Protein AF-A0A3N1A8P6-F1 (afdb_monomer_lite)

Structure (mmCIF, N/CA/C/O backbone):
data_AF-A0A3N1A8P6-F1
#
_entry.id   AF-A0A3N1A8P6-F1
#
loop_
_atom_site.group_PDB
_atom_site.id
_atom_site.type_symbol
_atom_site.label_atom_id
_atom_site.label_alt_id
_atom_site.label_comp_id
_atom_site.label_asym_id
_atom_site.label_entity_id
_atom_site.label_seq_id
_atom_site.pdbx_PDB_ins_code
_atom_site.Cartn_x
_atom_site.Cartn_y
_atom_site.Cartn_z
_atom_site.occupancy
_atom_site.B_iso_or_equiv
_atom_site.auth_seq_id
_atom_site.auth_comp_id
_atom_site.auth_asym_id
_atom_site.auth_atom_id
_atom_site.pdbx_PDB_model_num
ATOM 1 N N . MET A 1 1 ? -26.922 -3.705 -52.306 1.00 50.53 1 MET A N 1
ATOM 2 C CA . MET A 1 1 ? -26.220 -3.178 -51.109 1.00 50.53 1 MET A CA 1
ATOM 3 C C . MET A 1 1 ? -26.242 -4.108 -49.880 1.00 50.53 1 MET A C 1
ATOM 5 O O . MET A 1 1 ? -25.739 -3.721 -48.841 1.00 50.53 1 MET A O 1
ATOM 9 N N . ARG A 1 2 ? -26.762 -5.346 -49.965 1.00 51.28 2 ARG A N 1
ATOM 10 C CA . ARG A 1 2 ? -26.926 -6.259 -48.808 1.00 51.28 2 ARG A CA 1
ATOM 11 C C . ARG A 1 2 ? -25.792 -7.286 -48.617 1.00 51.28 2 ARG A C 1
ATOM 13 O O . ARG A 1 2 ? -25.813 -8.031 -47.652 1.00 51.28 2 ARG A O 1
ATOM 20 N N . ARG A 1 3 ? -24.852 -7.363 -49.572 1.00 52.84 3 ARG A N 1
ATOM 21 C CA . ARG A 1 3 ? -23.736 -8.336 -49.593 1.00 52.84 3 ARG A CA 1
ATOM 22 C C . ARG A 1 3 ? -22.388 -7.744 -49.148 1.00 52.84 3 ARG A C 1
ATOM 24 O O . ARG A 1 3 ? -21.477 -8.495 -48.836 1.00 52.84 3 ARG A O 1
ATOM 31 N N . LEU A 1 4 ? -22.273 -6.413 -49.110 1.00 52.41 4 LEU A N 1
ATOM 32 C CA . LEU A 1 4 ? -21.070 -5.697 -48.653 1.00 52.41 4 LEU A CA 1
ATOM 33 C C . LEU A 1 4 ? -20.995 -5.620 -47.122 1.00 52.41 4 LEU A C 1
ATOM 35 O O . LEU A 1 4 ? -19.916 -5.714 -46.549 1.00 52.41 4 LEU A O 1
ATOM 39 N N . THR A 1 5 ? -22.144 -5.520 -46.454 1.00 52.81 5 THR A N 1
ATOM 40 C CA . THR A 1 5 ? -22.240 -5.497 -44.990 1.00 52.81 5 THR A CA 1
ATOM 41 C C . THR A 1 5 ? -21.834 -6.822 -44.349 1.00 52.81 5 THR A C 1
ATOM 43 O O . THR A 1 5 ? -21.237 -6.819 -43.279 1.00 52.81 5 THR A O 1
ATOM 46 N N . THR A 1 6 ? -22.086 -7.957 -45.004 1.00 53.00 6 THR A N 1
ATOM 47 C CA . THR A 1 6 ? -21.759 -9.282 -44.454 1.00 53.00 6 THR A CA 1
ATOM 48 C C . THR A 1 6 ? -20.252 -9.556 -44.413 1.00 53.00 6 THR A C 1
ATOM 50 O O . THR A 1 6 ? -19.777 -10.222 -43.499 1.00 53.00 6 THR A O 1
ATOM 53 N N . LEU A 1 7 ? -19.488 -9.012 -45.367 1.00 52.62 7 LEU A N 1
ATOM 54 C CA . LEU A 1 7 ? -18.031 -9.189 -45.431 1.00 52.62 7 LEU A CA 1
ATOM 55 C C . LEU A 1 7 ? -17.291 -8.381 -44.353 1.00 52.62 7 LEU A C 1
ATOM 57 O O . LEU A 1 7 ? -16.310 -8.863 -43.793 1.00 52.62 7 LEU A O 1
ATOM 61 N N . LEU A 1 8 ? -17.789 -7.190 -44.010 1.00 53.59 8 LEU A N 1
ATOM 62 C CA . LEU A 1 8 ? -17.200 -6.338 -42.968 1.00 53.59 8 LEU A CA 1
ATOM 63 C C . LEU A 1 8 ? -17.324 -6.949 -41.566 1.00 53.59 8 LEU A C 1
ATOM 65 O O . LEU A 1 8 ? -16.388 -6.874 -40.772 1.00 53.59 8 LEU A O 1
ATOM 69 N N . VAL A 1 9 ? -18.451 -7.602 -41.273 1.00 57.09 9 VAL A N 1
ATOM 70 C CA . VAL A 1 9 ? -18.670 -8.267 -39.978 1.00 57.09 9 VAL A CA 1
ATOM 71 C C . VAL A 1 9 ? -17.752 -9.484 -39.822 1.00 57.09 9 VAL A C 1
ATOM 73 O O . VAL A 1 9 ? -17.172 -9.680 -38.758 1.00 57.09 9 VAL A O 1
ATOM 76 N N . ALA A 1 10 ? -17.553 -10.263 -40.889 1.00 53.91 10 ALA A N 1
ATOM 77 C CA . ALA A 1 10 ? -16.658 -11.419 -40.860 1.00 53.91 10 ALA A CA 1
ATOM 78 C C . ALA A 1 10 ? -15.185 -11.021 -40.636 1.00 53.91 10 ALA A C 1
ATOM 80 O O . ALA A 1 10 ? -14.466 -11.713 -39.917 1.00 53.91 10 ALA A O 1
ATOM 81 N N . PHE A 1 11 ? -14.749 -9.884 -41.191 1.00 53.50 11 PHE A N 1
ATOM 82 C CA . PHE A 1 11 ? -13.385 -9.385 -40.996 1.00 53.50 11 PHE A CA 1
ATOM 83 C C . PHE A 1 11 ? -13.134 -8.911 -39.553 1.00 53.50 11 PHE A C 1
ATOM 85 O O . PHE A 1 11 ? -12.091 -9.210 -38.976 1.00 53.50 11 PHE A O 1
ATOM 92 N N . MET A 1 12 ? -14.116 -8.252 -38.928 1.00 53.81 12 MET A N 1
ATOM 93 C CA . MET A 1 12 ? -14.026 -7.808 -37.528 1.00 53.81 12 MET A CA 1
ATOM 94 C C . MET A 1 12 ? -13.933 -8.985 -36.543 1.00 53.81 12 MET A C 1
ATOM 96 O O . MET A 1 12 ? -13.152 -8.936 -35.595 1.00 53.81 12 MET A O 1
ATOM 100 N N . ILE A 1 13 ? -14.680 -10.069 -36.781 1.00 54.69 13 ILE A N 1
ATOM 101 C CA . ILE A 1 13 ? -14.658 -11.261 -35.914 1.00 54.69 13 ILE A CA 1
ATOM 102 C C . ILE A 1 13 ? -13.318 -12.005 -36.034 1.00 54.69 13 ILE A C 1
ATOM 104 O O . ILE A 1 13 ? -12.782 -12.473 -35.031 1.00 54.69 13 ILE A O 1
ATOM 108 N N . ALA A 1 14 ? -12.732 -12.061 -37.235 1.00 51.38 14 ALA A N 1
ATOM 109 C CA . ALA A 1 14 ? -11.421 -12.674 -37.442 1.00 51.38 14 ALA A CA 1
ATOM 110 C C . ALA A 1 14 ? -10.282 -11.896 -36.751 1.00 51.38 14 ALA A C 1
ATOM 112 O O . ALA A 1 14 ? -9.338 -12.509 -36.257 1.00 51.38 14 ALA A O 1
ATOM 113 N N . MET A 1 15 ? -10.384 -10.564 -36.650 1.00 50.06 15 MET A N 1
ATOM 114 C CA . MET A 1 15 ? -9.394 -9.741 -35.938 1.00 50.06 15 MET A CA 1
ATOM 115 C C . MET A 1 15 ? -9.539 -9.777 -34.411 1.00 50.06 15 MET A C 1
ATOM 117 O O . MET A 1 15 ? -8.554 -9.566 -33.710 1.00 50.06 15 MET A O 1
ATOM 121 N N . ALA A 1 16 ? -10.725 -10.082 -33.878 1.00 51.34 16 ALA A N 1
ATOM 122 C CA . ALA A 1 16 ? -10.915 -10.262 -32.436 1.00 51.34 16 ALA A CA 1
ATOM 123 C C . ALA A 1 16 ? -10.273 -11.563 -31.911 1.00 51.34 16 ALA A C 1
ATOM 125 O O . ALA A 1 16 ? -9.899 -11.642 -30.744 1.00 51.34 16 ALA A O 1
ATOM 126 N N . GLY A 1 17 ? -10.109 -12.574 -32.773 1.00 48.16 17 GLY A N 1
ATOM 127 C CA . GLY A 1 17 ? -9.528 -13.869 -32.406 1.00 48.16 17 GLY A CA 1
ATOM 128 C C . GLY A 1 17 ? -7.997 -13.902 -32.325 1.00 48.16 17 GLY A C 1
ATOM 129 O O . GLY A 1 17 ? -7.448 -14.869 -31.804 1.00 48.16 17 GLY A O 1
ATOM 130 N N . LEU A 1 18 ? -7.295 -12.875 -32.823 1.00 47.28 18 LEU A N 1
ATOM 131 C CA . LEU A 1 18 ? -5.834 -12.920 -32.975 1.00 47.28 18 LEU A CA 1
ATOM 132 C C . LEU A 1 18 ? -5.044 -12.365 -31.775 1.00 47.28 18 LEU A C 1
ATOM 134 O O . LEU A 1 18 ? -3.834 -12.547 -31.716 1.00 47.28 18 LEU A O 1
ATOM 138 N N . PHE A 1 19 ? -5.704 -11.734 -30.799 1.00 50.69 19 PHE A N 1
ATOM 139 C CA . PHE A 1 19 ? -5.040 -11.187 -29.602 1.00 50.69 19 PHE A CA 1
ATOM 140 C C . PHE A 1 19 ? -5.111 -12.111 -28.379 1.00 50.69 19 PHE A C 1
ATOM 142 O O . PHE A 1 19 ? -4.645 -11.751 -27.303 1.00 50.69 19 PHE A O 1
ATOM 149 N N . ALA A 1 20 ? -5.647 -13.326 -28.531 1.00 48.28 20 ALA A N 1
ATOM 150 C CA . ALA A 1 20 ? -5.661 -14.334 -27.471 1.00 48.28 20 ALA A CA 1
ATOM 151 C C . ALA A 1 20 ? -4.325 -15.101 -27.353 1.00 48.28 20 ALA A C 1
ATOM 153 O O . ALA A 1 20 ? -4.282 -16.207 -26.814 1.00 48.28 20 ALA A O 1
ATOM 154 N N . THR A 1 21 ? -3.219 -14.546 -27.858 1.00 48.06 21 THR A N 1
ATOM 155 C CA . THR A 1 21 ? -1.882 -15.107 -27.651 1.00 48.06 21 THR A CA 1
ATOM 156 C C . THR A 1 21 ? -1.413 -14.747 -26.251 1.00 48.06 21 THR A C 1
ATOM 158 O O . THR A 1 21 ? -0.754 -13.733 -26.041 1.00 48.06 21 THR A O 1
ATOM 161 N N . THR A 1 22 ? -1.812 -15.583 -25.294 1.00 49.47 22 THR A N 1
ATOM 162 C CA . THR A 1 22 ? -1.010 -15.931 -24.117 1.00 49.47 22 THR A CA 1
ATOM 163 C C . THR A 1 22 ? -0.266 -14.743 -23.506 1.00 49.47 22 THR A C 1
ATOM 165 O O . THR A 1 22 ? 0.967 -14.704 -23.507 1.00 49.47 22 THR A O 1
ATOM 168 N N . ALA A 1 23 ? -0.995 -13.782 -22.935 1.00 44.19 23 ALA A N 1
ATOM 169 C CA . ALA A 1 23 ? -0.433 -13.077 -21.795 1.00 44.19 23 ALA A CA 1
ATOM 170 C C . ALA A 1 23 ? -0.255 -14.156 -20.724 1.00 44.19 23 ALA A C 1
ATOM 172 O O . ALA A 1 23 ? -1.193 -14.475 -19.995 1.00 44.19 23 ALA A O 1
ATOM 173 N N . ALA A 1 24 ? 0.909 -14.818 -20.719 1.00 43.09 24 ALA A N 1
ATOM 174 C CA . ALA A 1 24 ? 1.332 -15.587 -19.566 1.00 43.09 24 ALA A CA 1
ATOM 175 C C . ALA A 1 24 ? 1.093 -14.647 -18.382 1.00 43.09 24 ALA A C 1
ATOM 177 O O . ALA A 1 24 ? 1.559 -13.501 -18.461 1.00 43.09 24 ALA A O 1
ATOM 178 N N . PRO A 1 25 ? 0.282 -15.044 -17.380 1.00 47.31 25 PRO A N 1
ATOM 179 C CA . PRO A 1 25 ? 0.073 -14.184 -16.230 1.00 47.31 25 PRO A CA 1
ATOM 180 C C . PRO A 1 25 ? 1.473 -13.824 -15.773 1.00 47.31 25 PRO A C 1
ATOM 182 O O . PRO A 1 25 ? 2.288 -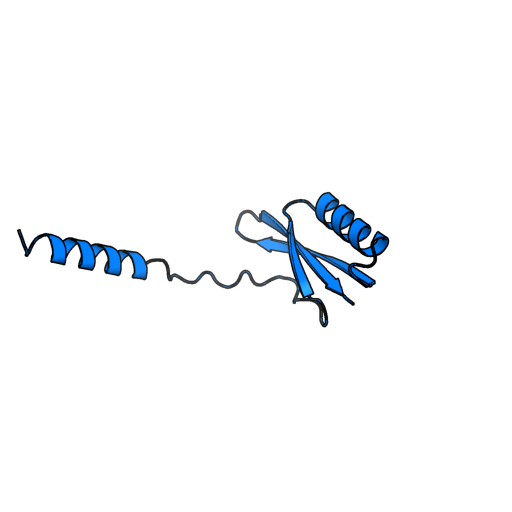14.734 -15.612 1.00 47.31 25 PRO A O 1
ATOM 185 N N . ALA A 1 26 ? 1.782 -12.523 -15.719 1.00 50.03 26 ALA A N 1
ATOM 186 C CA . ALA A 1 26 ? 3.050 -12.064 -15.188 1.00 50.03 26 ALA A CA 1
ATOM 187 C C . ALA A 1 26 ? 3.168 -12.782 -13.851 1.00 50.03 26 ALA A C 1
ATOM 189 O O . ALA A 1 26 ? 2.354 -12.532 -12.959 1.00 50.03 26 ALA A O 1
ATOM 190 N N . SER A 1 27 ? 4.032 -13.800 -13.798 1.00 48.34 27 SER A N 1
ATOM 191 C CA . SER A 1 27 ? 4.177 -14.626 -12.620 1.00 48.34 27 SER A CA 1
ATOM 192 C C . SER A 1 27 ? 4.712 -13.648 -11.615 1.00 48.34 27 SER A C 1
ATOM 194 O O . SER A 1 27 ? 5.858 -13.219 -11.722 1.00 48.34 27 SER A O 1
ATOM 196 N N . ALA A 1 28 ? 3.831 -13.166 -10.751 1.00 53.75 28 ALA A N 1
ATOM 197 C CA . ALA A 1 28 ? 4.245 -12.271 -9.717 1.00 53.75 28 ALA A CA 1
ATOM 198 C C . ALA A 1 28 ? 5.300 -13.044 -8.943 1.00 53.75 28 ALA A C 1
ATOM 200 O O . ALA A 1 28 ? 4.990 -14.087 -8.367 1.00 53.75 28 ALA A O 1
ATOM 201 N N . ASP A 1 29 ? 6.544 -12.567 -8.982 1.00 59.78 29 ASP A N 1
ATOM 202 C CA . ASP A 1 29 ? 7.650 -13.183 -8.246 1.00 59.78 29 ASP A CA 1
ATOM 203 C C . ASP A 1 29 ? 7.297 -13.346 -6.754 1.00 59.78 29 ASP A C 1
ATOM 205 O O . ASP A 1 29 ? 7.876 -14.172 -6.053 1.00 59.78 29 ASP A O 1
ATOM 209 N N . TYR A 1 30 ? 6.289 -12.598 -6.289 1.00 69.00 30 TYR A N 1
ATOM 210 C CA . TYR A 1 30 ? 5.673 -12.723 -4.983 1.00 69.00 30 TYR A CA 1
ATOM 211 C C . TYR A 1 30 ? 4.182 -13.077 -5.085 1.00 69.00 30 TYR A C 1
ATOM 213 O O . TYR A 1 30 ? 3.439 -12.359 -5.760 1.00 69.00 30 TYR A O 1
ATOM 221 N N . PRO A 1 31 ? 3.714 -14.124 -4.378 1.00 83.62 31 PRO A N 1
ATOM 222 C CA . PRO A 1 31 ? 2.291 -14.434 -4.292 1.00 83.62 31 PRO A CA 1
ATOM 223 C C . PRO A 1 31 ? 1.504 -13.287 -3.639 1.00 83.62 31 PRO A C 1
ATOM 225 O O . PRO A 1 31 ? 2.059 -12.465 -2.902 1.00 83.62 31 PRO A O 1
ATOM 228 N N . ASP A 1 32 ? 0.199 -13.239 -3.904 1.00 90.19 32 ASP A N 1
ATOM 229 C CA . ASP A 1 32 ? -0.722 -12.317 -3.231 1.00 90.19 32 ASP A CA 1
ATOM 230 C C . ASP A 1 32 ? -0.693 -12.568 -1.703 1.00 90.19 32 ASP A C 1
ATOM 232 O O . ASP A 1 32 ? -0.657 -13.728 -1.274 1.00 90.19 32 ASP A O 1
ATOM 236 N N . PRO A 1 33 ? -0.684 -11.517 -0.860 1.00 90.88 33 PRO A N 1
ATOM 237 C CA . PRO A 1 33 ? -0.640 -11.680 0.589 1.00 90.88 33 PRO A CA 1
ATOM 238 C C . PRO A 1 33 ? -1.948 -12.304 1.118 1.00 90.88 33 PRO A C 1
ATOM 240 O O . PRO A 1 33 ? -3.038 -11.865 0.738 1.00 90.88 33 PRO A O 1
ATOM 243 N N . PRO A 1 34 ? -1.885 -13.297 2.027 1.00 92.56 34 PRO A N 1
ATOM 244 C CA . PRO A 1 34 ? -3.083 -13.915 2.584 1.00 92.56 34 PRO A CA 1
ATOM 245 C C . PRO A 1 34 ? -3.887 -12.901 3.407 1.00 92.56 34 PRO A C 1
ATOM 247 O O . PRO A 1 34 ? -3.328 -12.166 4.217 1.00 92.56 34 PRO A O 1
ATOM 250 N N . GLY A 1 35 ? -5.206 -12.874 3.199 1.00 93.25 35 GLY A N 1
ATOM 251 C CA . GLY A 1 35 ? -6.110 -11.945 3.887 1.00 93.25 35 GLY A CA 1
ATOM 252 C C . GLY A 1 35 ? -6.053 -10.498 3.385 1.00 93.25 35 GLY A C 1
ATOM 253 O O . GLY A 1 35 ? -6.752 -9.652 3.930 1.00 93.25 35 GLY A O 1
ATOM 254 N N . GLY A 1 36 ? -5.249 -10.202 2.358 1.00 94.44 36 GLY A N 1
ATOM 255 C CA . GLY A 1 36 ? -5.183 -8.872 1.761 1.00 94.44 36 GLY A CA 1
ATOM 256 C C . GLY A 1 36 ? -6.268 -8.653 0.713 1.00 94.44 36 GLY A C 1
ATOM 257 O O . GLY A 1 36 ? -6.500 -9.505 -0.143 1.00 94.44 36 GLY A O 1
ATOM 258 N N . THR A 1 37 ? -6.881 -7.471 0.725 1.00 96.44 37 THR A N 1
ATOM 259 C CA . THR A 1 37 ? -7.750 -6.998 -0.361 1.00 96.44 37 THR A CA 1
ATOM 260 C C . THR A 1 37 ? -6.965 -6.056 -1.268 1.00 96.44 37 THR A C 1
ATOM 262 O O . THR A 1 37 ? -6.445 -5.043 -0.799 1.00 96.44 37 THR A O 1
ATOM 265 N N . LEU A 1 38 ? -6.875 -6.364 -2.567 1.00 95.81 38 LEU A N 1
ATOM 266 C CA . LEU A 1 38 ? -6.240 -5.475 -3.54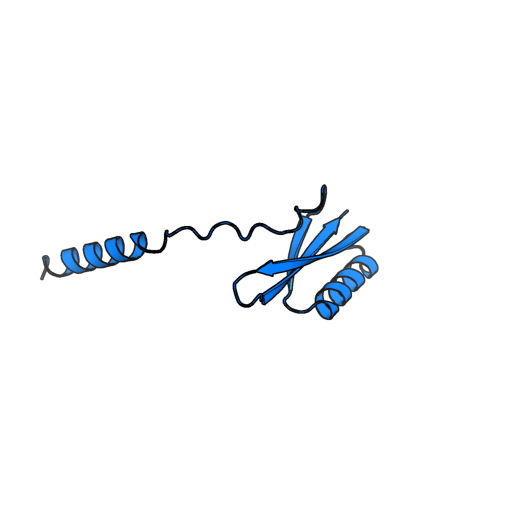4 1.00 95.81 38 LEU A CA 1
ATOM 267 C C . LEU A 1 38 ? -7.140 -4.262 -3.786 1.00 95.81 38 LEU A C 1
ATOM 269 O O . LEU A 1 38 ? -8.241 -4.406 -4.317 1.00 95.81 38 LEU A O 1
ATOM 273 N N . ARG A 1 39 ? -6.670 -3.065 -3.431 1.00 95.12 39 ARG A N 1
ATOM 274 C CA . ARG A 1 39 ? -7.423 -1.818 -3.633 1.00 95.12 39 ARG A CA 1
ATOM 275 C C . ARG A 1 39 ? -6.995 -1.046 -4.868 1.00 95.12 39 ARG A C 1
ATOM 277 O O . ARG A 1 39 ? -7.841 -0.437 -5.515 1.00 95.12 39 ARG A O 1
ATOM 284 N N . ASN A 1 40 ? -5.699 -1.020 -5.173 1.00 94.69 40 ASN A N 1
ATOM 285 C CA . ASN A 1 40 ? -5.185 -0.291 -6.330 1.00 94.69 40 ASN A CA 1
ATOM 286 C C . ASN A 1 40 ? -3.797 -0.790 -6.758 1.00 94.69 40 ASN A C 1
ATOM 288 O O . ASN A 1 40 ? -3.180 -1.606 -6.074 1.00 94.69 40 ASN A O 1
ATOM 292 N N . VAL A 1 41 ? -3.295 -0.280 -7.880 1.00 94.50 41 VAL A N 1
ATOM 293 C CA . VAL A 1 41 ? -1.937 -0.523 -8.369 1.00 94.50 41 VAL A CA 1
ATOM 294 C C . VAL A 1 41 ? -1.309 0.812 -8.765 1.00 94.50 41 VAL A C 1
ATOM 296 O O . VAL A 1 41 ? -1.879 1.561 -9.555 1.00 94.50 41 VAL A O 1
ATOM 299 N N . TYR A 1 42 ? -0.129 1.105 -8.223 1.00 93.50 42 TYR A N 1
ATOM 300 C CA . TYR A 1 42 ? 0.594 2.356 -8.440 1.00 93.50 42 TYR A CA 1
ATOM 301 C C . TYR A 1 42 ? 1.888 2.125 -9.217 1.00 93.50 42 TYR A C 1
ATOM 303 O O . TYR A 1 42 ? 2.535 1.095 -9.068 1.00 93.50 42 TYR A O 1
ATOM 311 N N . SER A 1 43 ? 2.305 3.103 -10.017 1.00 92.94 43 SER A N 1
ATOM 312 C CA . SER A 1 43 ? 3.654 3.141 -10.603 1.00 92.94 43 SER A CA 1
ATOM 313 C C . SER A 1 43 ? 4.686 3.790 -9.673 1.00 92.94 43 SER A C 1
ATOM 315 O O . SER A 1 43 ? 5.874 3.782 -9.975 1.00 92.94 43 SER A O 1
ATOM 317 N N . ASP A 1 44 ? 4.228 4.371 -8.564 1.00 94.25 44 ASP A N 1
ATOM 318 C CA . ASP A 1 44 ? 5.013 5.162 -7.621 1.00 94.25 44 ASP A CA 1
ATOM 319 C C . ASP A 1 44 ? 4.853 4.586 -6.203 1.00 94.25 44 ASP A C 1
ATOM 321 O O . ASP A 1 44 ? 3.732 4.425 -5.704 1.00 94.25 44 ASP A O 1
ATOM 325 N N . LEU A 1 45 ? 5.980 4.239 -5.574 1.00 94.12 45 LEU A N 1
ATOM 326 C CA . LEU A 1 45 ? 6.021 3.649 -4.235 1.00 94.12 45 LEU A CA 1
ATOM 327 C C . LEU A 1 45 ? 5.649 4.658 -3.146 1.00 94.12 45 LEU A C 1
ATOM 329 O O . LEU A 1 45 ? 4.923 4.310 -2.212 1.00 94.12 45 LEU A O 1
ATOM 333 N N . ASP A 1 46 ? 6.121 5.896 -3.268 1.00 97.31 46 ASP A N 1
ATOM 334 C CA . ASP A 1 46 ? 5.883 6.946 -2.282 1.00 97.31 46 ASP A CA 1
ATOM 335 C C . ASP A 1 46 ? 4.396 7.292 -2.244 1.00 97.31 46 ASP A C 1
ATOM 337 O O . ASP A 1 46 ? 3.813 7.430 -1.166 1.00 97.31 46 ASP A O 1
ATOM 341 N N . PHE A 1 47 ? 3.745 7.330 -3.411 1.00 96.62 47 PHE A N 1
ATOM 342 C CA . PHE A 1 47 ? 2.300 7.523 -3.479 1.00 96.62 47 PHE A CA 1
ATOM 343 C C . PHE A 1 47 ? 1.525 6.347 -2.868 1.00 96.62 47 PHE A C 1
ATOM 345 O O . PHE A 1 47 ? 0.544 6.564 -2.152 1.00 96.62 47 PHE A O 1
ATOM 352 N N . CYS A 1 48 ? 1.978 5.107 -3.090 1.00 97.38 48 CYS A N 1
ATOM 353 C CA . CYS A 1 48 ? 1.376 3.927 -2.467 1.00 97.38 48 CYS A CA 1
ATOM 354 C C . CYS A 1 48 ? 1.417 4.020 -0.932 1.00 97.38 48 CYS A C 1
ATOM 356 O O . CYS A 1 48 ? 0.396 3.825 -0.268 1.00 97.38 48 CYS A O 1
ATOM 358 N N . HIS A 1 49 ? 2.570 4.387 -0.363 1.00 98.00 49 HIS A N 1
ATOM 359 C CA . HIS A 1 49 ? 2.715 4.570 1.082 1.00 98.00 49 HIS A CA 1
ATOM 360 C C . HIS A 1 49 ? 1.934 5.768 1.612 1.00 98.00 49 HIS A C 1
ATOM 362 O O . HIS A 1 49 ? 1.310 5.670 2.668 1.00 98.00 49 HIS A O 1
ATOM 368 N N . TRP A 1 50 ? 1.941 6.894 0.896 1.00 98.00 50 TRP A N 1
ATOM 369 C CA . TRP A 1 50 ? 1.178 8.074 1.287 1.00 98.00 50 TRP A CA 1
ATOM 370 C C . TRP A 1 50 ? -0.314 7.753 1.398 1.00 98.00 50 TRP A C 1
ATOM 372 O O . TRP A 1 50 ? -0.922 8.021 2.436 1.00 98.00 50 TRP A O 1
ATOM 382 N N . TYR A 1 51 ? -0.885 7.110 0.375 1.00 97.44 51 TYR A N 1
ATOM 383 C CA . TYR A 1 51 ? -2.294 6.730 0.388 1.00 97.44 51 TYR A CA 1
ATOM 384 C C . TYR A 1 51 ? -2.585 5.681 1.466 1.00 97.44 51 TYR A C 1
ATOM 386 O O . TYR A 1 51 ? -3.559 5.825 2.202 1.00 97.44 51 TYR A O 1
ATOM 394 N N . GLY A 1 52 ? -1.700 4.689 1.625 1.00 97.69 52 GLY A N 1
ATOM 395 C CA . GLY A 1 52 ? -1.747 3.693 2.697 1.00 97.69 52 GLY A CA 1
ATOM 396 C C . GLY A 1 52 ? -1.817 4.309 4.096 1.00 97.69 52 GLY A C 1
ATOM 397 O O . GLY A 1 52 ? -2.691 3.963 4.893 1.00 97.69 52 GLY A O 1
ATOM 398 N N . ASN A 1 53 ? -0.932 5.264 4.382 1.00 98.38 53 ASN A N 1
ATOM 399 C CA . ASN A 1 53 ? -0.899 5.981 5.656 1.00 98.38 53 ASN A CA 1
ATOM 400 C C . ASN A 1 53 ? -2.141 6.852 5.853 1.00 98.38 53 ASN A C 1
ATOM 402 O O . ASN A 1 53 ? -2.679 6.894 6.958 1.00 98.38 53 ASN A O 1
ATOM 406 N N . TYR A 1 54 ? -2.616 7.516 4.794 1.00 97.94 54 TYR A N 1
ATOM 407 C CA . TYR A 1 54 ? -3.852 8.291 4.843 1.00 97.94 54 TYR A CA 1
ATOM 408 C C . TYR A 1 54 ? -5.032 7.427 5.302 1.00 97.94 54 TYR A C 1
ATOM 410 O O . TYR A 1 54 ? -5.759 7.838 6.202 1.00 97.94 54 TYR A O 1
ATOM 418 N N . GLY A 1 55 ? -5.214 6.220 4.759 1.00 97.56 55 GLY A N 1
ATOM 419 C CA . GLY A 1 55 ? -6.336 5.385 5.192 1.00 97.56 55 GLY A CA 1
ATOM 420 C C . GLY A 1 55 ? -6.178 4.773 6.581 1.00 97.56 55 GLY A C 1
ATOM 421 O O . GLY A 1 55 ? -7.193 4.651 7.254 1.00 97.56 55 GLY A O 1
ATOM 422 N N . ILE A 1 56 ? -4.956 4.504 7.067 1.00 97.94 56 ILE A N 1
ATOM 423 C CA . ILE A 1 56 ? -4.756 4.169 8.493 1.00 97.94 56 ILE A CA 1
ATOM 424 C C . ILE A 1 56 ? -5.211 5.342 9.374 1.00 97.94 56 ILE A C 1
ATOM 426 O O . ILE A 1 56 ? -5.923 5.145 10.349 1.00 97.94 56 ILE A O 1
ATOM 430 N N . GLN A 1 57 ? -4.832 6.577 9.028 1.00 98.38 57 GLN A N 1
ATOM 431 C CA . GLN A 1 57 ? -5.185 7.772 9.810 1.00 98.38 57 GLN A CA 1
ATOM 432 C C . GLN A 1 57 ? -6.680 8.120 9.783 1.00 98.38 57 GLN A C 1
ATOM 434 O O . GLN A 1 57 ? -7.130 8.901 10.616 1.00 98.38 57 GLN A O 1
ATOM 439 N N . ASN A 1 58 ? -7.428 7.591 8.813 1.00 98.19 58 ASN A N 1
ATOM 440 C CA . ASN A 1 58 ? -8.856 7.852 8.625 1.00 98.19 58 ASN A CA 1
ATOM 441 C C . ASN A 1 58 ? -9.709 6.585 8.819 1.00 98.19 58 ASN A C 1
ATOM 443 O O . ASN A 1 58 ? -10.836 6.539 8.331 1.00 98.19 58 ASN A O 1
ATOM 447 N N . ASP A 1 59 ? -9.166 5.556 9.480 1.00 97.75 59 ASP A N 1
ATOM 448 C CA . ASP A 1 59 ? -9.863 4.306 9.814 1.00 97.75 59 ASP A CA 1
ATOM 449 C C . ASP A 1 59 ? -10.496 3.585 8.599 1.00 97.75 59 ASP A C 1
ATOM 451 O O . ASP A 1 59 ? -11.553 2.963 8.695 1.00 97.75 59 ASP A O 1
ATOM 455 N N . LEU A 1 60 ? -9.860 3.666 7.424 1.00 96.69 60 LEU A N 1
ATOM 456 C CA . 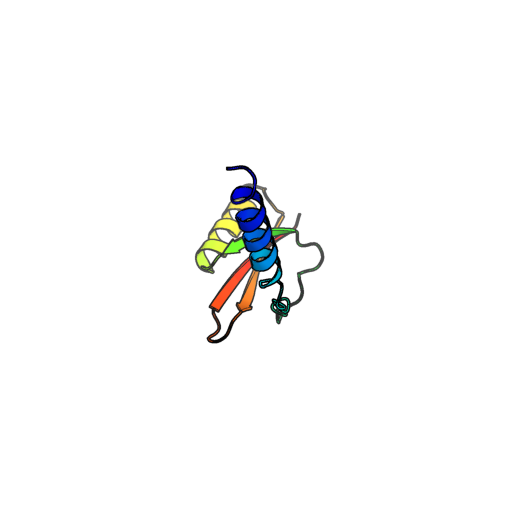LEU A 1 60 ? -10.318 2.988 6.201 1.00 96.69 60 LEU A CA 1
ATOM 457 C C . LEU A 1 60 ? -9.846 1.526 6.107 1.00 96.69 60 LEU A C 1
ATOM 459 O O . LEU A 1 60 ? -10.423 0.751 5.339 1.00 96.69 60 LEU A O 1
ATOM 463 N N . TRP A 1 61 ? -8.766 1.190 6.818 1.00 97.06 61 TRP A N 1
ATOM 464 C CA . TRP A 1 61 ? -8.171 -0.144 6.963 1.00 97.06 61 TRP A CA 1
ATOM 465 C C . TRP A 1 61 ? -7.241 -0.169 8.185 1.00 97.06 61 TRP A C 1
ATOM 467 O O . TRP A 1 61 ? -6.646 0.851 8.536 1.00 97.06 61 TRP A O 1
ATOM 477 N N . SER A 1 62 ? -7.059 -1.343 8.792 1.00 97.69 62 SER A N 1
ATOM 478 C CA . SER A 1 62 ? -6.182 -1.540 9.958 1.00 97.69 62 SER A CA 1
ATOM 479 C C . SER A 1 62 ? -4.698 -1.535 9.586 1.00 97.69 62 SER A C 1
ATOM 481 O O . SER A 1 62 ? -3.852 -1.055 10.341 1.00 97.69 62 SER A O 1
ATOM 483 N N . SER A 1 63 ? -4.352 -2.072 8.414 1.00 97.56 63 SER A N 1
ATOM 484 C CA . SER A 1 63 ? -2.986 -2.024 7.879 1.00 97.56 63 SER A CA 1
ATOM 485 C C . SER A 1 63 ? -2.964 -2.102 6.351 1.00 97.56 63 SER A C 1
ATOM 487 O O . SER A 1 63 ? -3.982 -2.370 5.709 1.00 97.56 63 SER A O 1
ATOM 489 N N . TYR A 1 64 ? -1.799 -1.850 5.751 1.00 98.06 64 TYR A N 1
ATOM 490 C CA . TYR A 1 64 ? -1.612 -1.935 4.305 1.00 98.06 64 TYR A CA 1
ATOM 491 C C . TYR A 1 64 ? -0.243 -2.509 3.924 1.00 98.06 64 TYR A C 1
ATOM 493 O O . TYR A 1 64 ? 0.698 -2.503 4.718 1.00 98.06 64 TYR A O 1
ATOM 501 N N . LEU A 1 65 ? -0.130 -2.976 2.679 1.00 96.56 65 LEU A N 1
ATOM 502 C CA . LEU A 1 65 ? 1.106 -3.445 2.059 1.00 96.56 65 LEU A CA 1
ATOM 503 C C . LEU A 1 65 ? 1.227 -2.886 0.636 1.00 96.56 65 LEU A C 1
ATOM 505 O O . LEU A 1 65 ? 0.336 -3.066 -0.190 1.00 96.56 65 LEU A O 1
ATOM 509 N N . CYS A 1 66 ? 2.372 -2.274 0.340 1.00 96.00 66 CYS A N 1
ATOM 510 C CA . CYS A 1 66 ? 2.777 -1.898 -1.014 1.00 96.00 66 CYS A CA 1
ATOM 511 C C . CYS A 1 66 ? 3.698 -2.982 -1.578 1.00 96.00 66 CYS A C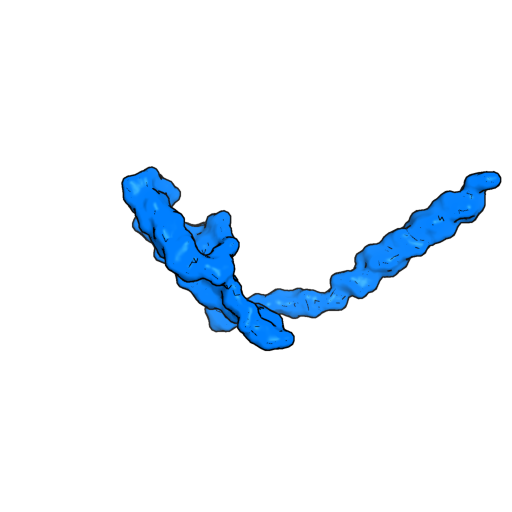 1
ATOM 513 O O . CYS A 1 66 ? 4.895 -3.007 -1.296 1.00 96.00 66 CYS A O 1
ATOM 515 N N . GLN A 1 67 ? 3.134 -3.919 -2.339 1.00 94.12 67 GLN A N 1
ATOM 516 C CA . GLN A 1 67 ? 3.875 -5.057 -2.872 1.00 94.12 67 GLN A CA 1
ATOM 517 C C . GLN A 1 67 ? 4.469 -4.734 -4.245 1.00 94.12 67 GLN A C 1
ATOM 519 O O . GLN A 1 67 ? 3.747 -4.474 -5.204 1.00 94.12 67 GLN A O 1
ATOM 524 N N . TYR A 1 68 ? 5.791 -4.812 -4.346 1.00 91.38 68 TYR A N 1
ATOM 525 C CA . TYR A 1 68 ? 6.529 -4.674 -5.598 1.00 91.38 68 TYR A CA 1
ATOM 526 C C . TYR A 1 68 ? 6.281 -5.863 -6.539 1.00 91.38 68 TYR A C 1
ATOM 528 O O . TYR A 1 68 ? 6.427 -7.019 -6.133 1.00 91.38 68 TYR A O 1
ATOM 536 N N . ARG A 1 69 ? 5.964 -5.586 -7.809 1.00 88.62 69 ARG A N 1
ATOM 537 C CA . ARG A 1 69 ? 5.955 -6.574 -8.898 1.00 88.62 69 ARG A CA 1
ATOM 538 C C . ARG A 1 69 ? 6.618 -5.998 -10.143 1.00 88.62 69 ARG A C 1
ATOM 540 O O . ARG A 1 69 ? 6.200 -4.957 -10.654 1.00 88.62 69 ARG A O 1
ATOM 547 N N . ALA A 1 70 ? 7.629 -6.706 -10.637 1.00 86.25 70 ALA A N 1
ATOM 548 C CA . ALA A 1 70 ? 8.223 -6.433 -11.936 1.00 86.25 70 ALA A CA 1
ATOM 549 C C . ALA A 1 70 ? 7.411 -7.120 -13.042 1.00 86.25 70 ALA A C 1
ATOM 551 O O . ALA A 1 70 ? 6.881 -8.214 -12.848 1.00 86.25 70 ALA A O 1
ATOM 552 N N . TYR A 1 71 ? 7.312 -6.490 -14.210 1.00 78.81 71 TYR A N 1
ATOM 553 C CA . TYR A 1 71 ? 6.678 -7.085 -15.385 1.00 78.81 71 TYR A CA 1
ATOM 554 C C . TYR A 1 71 ? 7.343 -6.613 -16.683 1.00 78.81 71 TYR A C 1
ATOM 556 O O . TYR A 1 71 ? 7.855 -5.498 -16.773 1.00 78.81 71 TYR A O 1
ATOM 564 N N . GLY A 1 72 ? 7.298 -7.455 -17.717 1.00 77.12 72 GLY A N 1
ATOM 565 C CA . GLY A 1 72 ? 7.863 -7.152 -19.035 1.00 77.12 72 GLY A CA 1
ATOM 566 C C . GLY A 1 72 ? 9.389 -7.293 -19.130 1.00 77.12 72 GLY A C 1
ATOM 567 O O . GLY A 1 72 ? 10.068 -7.655 -18.173 1.00 77.12 72 GLY A O 1
ATOM 568 N N . ASN A 1 73 ? 9.915 -7.035 -20.331 1.00 79.81 73 ASN A N 1
ATOM 569 C CA . ASN A 1 73 ? 11.347 -6.995 -20.633 1.00 79.81 73 ASN A CA 1
ATOM 570 C C . ASN A 1 73 ? 11.622 -5.836 -21.622 1.00 79.81 73 ASN A C 1
ATOM 572 O O . ASN A 1 73 ? 11.181 -5.940 -22.771 1.00 79.81 73 ASN A O 1
ATOM 576 N N . PRO A 1 74 ? 12.297 -4.736 -21.221 1.00 78.62 74 PRO A N 1
ATOM 577 C CA . PRO A 1 74 ? 12.907 -4.496 -19.907 1.00 78.62 74 PRO A CA 1
ATOM 578 C C . PRO A 1 74 ? 11.865 -4.390 -18.774 1.00 78.62 74 PRO A C 1
ATOM 580 O O . PRO A 1 74 ? 10.696 -4.107 -19.048 1.00 78.62 74 PRO A O 1
ATOM 583 N N . PRO A 1 75 ? 12.262 -4.651 -17.513 1.00 79.00 75 PRO A N 1
ATOM 584 C CA . PRO A 1 75 ? 11.325 -4.724 -16.399 1.00 79.00 75 PRO A CA 1
ATOM 585 C C . PRO A 1 75 ? 10.750 -3.343 -16.070 1.00 79.00 75 PRO A C 1
ATOM 587 O O . PRO A 1 75 ? 11.477 -2.416 -15.718 1.00 79.00 75 PRO A O 1
ATOM 590 N N . ASN A 1 76 ? 9.428 -3.228 -16.154 1.00 84.94 76 ASN A N 1
ATOM 591 C CA . ASN A 1 76 ? 8.662 -2.143 -15.555 1.00 84.94 76 ASN A CA 1
ATOM 592 C C . ASN A 1 76 ? 8.235 -2.544 -14.140 1.00 84.94 76 ASN A C 1
ATOM 594 O O . ASN A 1 76 ? 8.141 -3.733 -13.827 1.00 84.94 76 ASN A O 1
ATOM 598 N N . VAL A 1 77 ? 7.945 -1.556 -13.294 1.00 87.75 77 VAL A N 1
ATOM 599 C CA . VAL A 1 77 ? 7.603 -1.773 -11.884 1.00 87.75 77 VAL A CA 1
ATOM 600 C C . VAL A 1 77 ? 6.189 -1.290 -11.597 1.00 87.75 77 VAL A C 1
ATOM 602 O O . VAL A 1 77 ? 5.796 -0.204 -12.022 1.00 87.75 77 VAL A O 1
ATOM 605 N N . LEU A 1 78 ? 5.440 -2.102 -10.854 1.00 92.19 78 LEU A N 1
ATOM 606 C CA . LEU A 1 78 ? 4.164 -1.733 -10.256 1.00 92.19 78 LEU A CA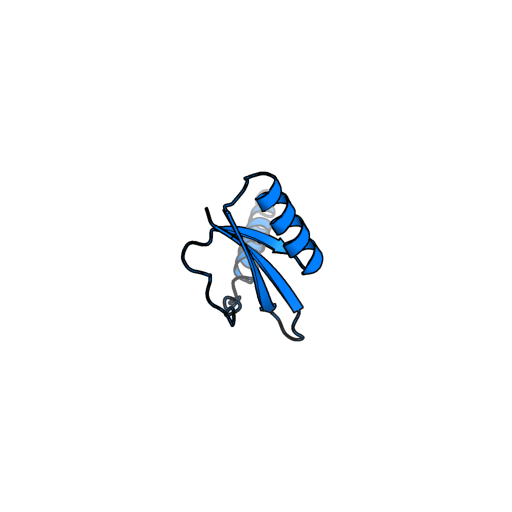 1
ATOM 607 C C . LEU A 1 78 ? 4.171 -2.074 -8.767 1.00 92.19 78 LEU A C 1
ATOM 609 O O . LEU A 1 78 ? 4.762 -3.065 -8.336 1.00 92.19 78 LEU A O 1
ATOM 613 N N . TYR A 1 79 ? 3.456 -1.268 -7.998 1.00 94.00 79 TYR A N 1
ATOM 614 C CA . TYR A 1 79 ? 3.245 -1.419 -6.570 1.00 94.00 79 TYR A CA 1
ATOM 615 C C . TYR A 1 79 ? 1.774 -1.731 -6.326 1.00 94.00 79 TYR A C 1
ATOM 617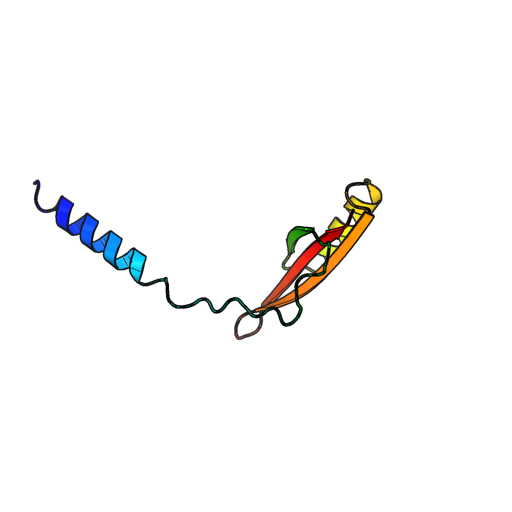 O O . TYR A 1 79 ? 0.901 -0.876 -6.463 1.00 94.00 79 TYR A O 1
ATOM 625 N N . PHE A 1 80 ? 1.496 -2.986 -5.999 1.00 95.31 80 PHE A N 1
ATOM 626 C CA . PHE A 1 80 ? 0.160 -3.481 -5.710 1.00 95.31 80 PHE A CA 1
ATOM 627 C C . PHE A 1 80 ? -0.195 -3.095 -4.279 1.00 95.31 80 PHE A C 1
ATOM 629 O O . PHE A 1 80 ? 0.492 -3.483 -3.333 1.00 95.31 80 PHE A O 1
ATOM 636 N N . PHE A 1 81 ? -1.246 -2.297 -4.137 1.00 97.19 81 PHE A N 1
ATOM 637 C CA . PHE A 1 81 ? -1.692 -1.755 -2.868 1.00 97.19 81 PHE A CA 1
ATOM 638 C C . PHE A 1 81 ? -2.754 -2.662 -2.251 1.00 97.19 81 PHE A C 1
ATOM 640 O O . PHE A 1 81 ? -3.915 -2.680 -2.674 1.00 97.19 81 PHE A O 1
ATOM 647 N N . TRP A 1 82 ? -2.326 -3.418 -1.247 1.00 97.81 82 TRP A N 1
ATOM 648 C CA . TRP A 1 82 ? -3.156 -4.330 -0.475 1.00 97.81 82 TRP A CA 1
ATOM 649 C C . TRP A 1 82 ? -3.528 -3.701 0.862 1.00 97.81 82 TRP A C 1
ATOM 651 O O . TRP A 1 82 ? -2.692 -3.063 1.500 1.00 97.81 82 TRP A O 1
ATOM 661 N N . THR A 1 83 ? -4.754 -3.926 1.318 1.00 98.00 83 THR A N 1
ATOM 662 C CA . THR A 1 83 ? -5.214 -3.499 2.646 1.00 98.00 83 THR A CA 1
ATOM 663 C C . THR A 1 83 ? -5.761 -4.662 3.445 1.00 98.00 83 THR A C 1
ATOM 665 O O . THR A 1 83 ? -6.266 -5.625 2.864 1.00 98.00 83 THR A O 1
ATOM 668 N N . PHE A 1 84 ? -5.712 -4.525 4.764 1.00 97.50 84 PHE A N 1
ATOM 669 C CA . PHE A 1 84 ? -6.170 -5.523 5.719 1.00 97.50 84 PHE A CA 1
ATOM 670 C C . PHE A 1 84 ? -7.023 -4.834 6.780 1.00 97.50 84 PHE A C 1
ATOM 672 O O . PHE A 1 84 ? -6.660 -3.749 7.247 1.00 97.50 84 PHE A O 1
ATOM 679 N N . ASP A 1 85 ? -8.123 -5.481 7.141 1.00 92.56 85 ASP A N 1
ATOM 680 C CA . ASP A 1 85 ? -9.059 -5.033 8.171 1.00 92.56 85 ASP A CA 1
ATOM 681 C C . ASP A 1 85 ? -8.775 -5.721 9.512 1.00 92.56 85 ASP A C 1
ATOM 683 O O . ASP A 1 85 ? -8.323 -6.891 9.509 1.00 92.56 85 ASP A O 1
#

Radius of gyration: 20.78 Å; chains: 1; bounding box: 40×24×61 Å

pLDDT: mean 78.68, std 20.62, range [43.09, 98.38]

Foldseek 3Di:
DVVVVVVVVVVVVVVVPPPPPDPPPLPFPDDDDPQWDFDDKDLDPVVLVVVQVVCCVVVVAVGWAFDWGWDDVVTRIMTTIIGHD

Sequence (85 aa):
MRRLTTLLVAFMIAMAGLFATTAAPASADYPDPPGGTLRNVYSDLDFCHWYGNYGIQNDLWSSYLCQYRAYGNPPNVLYFFWTFD

Secondary structure (DSSP, 8-state):
--SHHHHHHHHHHHHHGGG-S-------SSPPPTT-EEEEEES-HHHHHHHHHHHHHTTS-SEEEEEEEEETTTTEEEEEEEEE-